Protein AF-A0A6C0ER38-F1 (afdb_monomer)

Solvent-accessible surface area (backbone atoms only — not comparable to full-atom values): 4801 Å² total; per-residue (Å²): 136,94,73,88,70,51,95,85,56,71,91,58,56,67,60,50,53,52,49,53,51,54,34,44,76,69,72,45,84,52,73,50,75,47,70,67,46,70,69,55,55,64,76,46,62,89,45,51,70,47,80,44,86,40,71,45,63,91,83,42,100,50,65,82,44,70,45,58,29,30,42,38,38,58,64,127

pLDDT: mean 82.9, std 17.83, range [38.62, 97.56]

Foldseek 3Di:
DDDPQPPVHDPCPVVVLVVLVVCLVVVHKDKDKAFPDPVVCV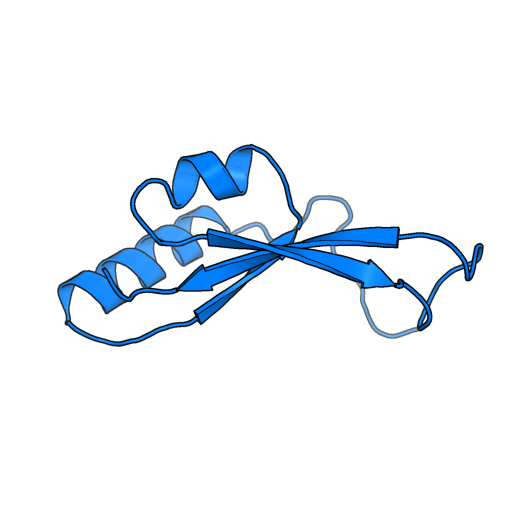SLPPWDKDKDWDQPCPDDPDRRDIGIMIMTISDD

InterPro domains:
  IPR029063 S-adenosyl-L-methionine-dependent methyltransferase superfamily [G3DSA:3.40.50.150] (1-76)
  IPR029063 S-adenosyl-L-methionine-dependent methyltransferase superfamily [SSF53335] (5-67)

Sequence (76 aa):
SFVGYNHGGFPYHAELVALCRTMTERGIEWVMNNSDVPWVHEQYAGYPIEVLVCKRTIHSRNPGAMTNEVVVVSRR

Secondary structure (DSSP, 8-state):
------TT--TTHHHHHHHHHHHHHTT---EEEEE--HHHHHHTTTS-EEEEEEE-TTS-SSTT-EEEEEEEES--

Structure (mmCIF, N/CA/C/O backbone):
data_AF-A0A6C0ER38-F1
#
_entry.id   AF-A0A6C0ER38-F1
#
loop_
_atom_site.group_PDB
_atom_site.id
_atom_site.type_symbol
_atom_site.label_atom_id
_atom_site.label_alt_id
_atom_site.label_comp_id
_atom_site.label_asym_id
_atom_site.label_entity_id
_atom_site.label_seq_id
_atom_site.pdbx_PDB_ins_code
_atom_site.Cartn_x
_atom_site.Cartn_y
_atom_site.Cartn_z
_atom_site.occupancy
_atom_site.B_iso_or_equiv
_atom_site.auth_seq_id
_atom_site.auth_comp_id
_atom_site.auth_asym_id
_atom_site.auth_atom_id
_atom_site.pdbx_PDB_model_num
ATOM 1 N N . SER A 1 1 ? 10.901 19.838 -16.280 1.00 39.31 1 SER A N 1
ATOM 2 C CA . SER A 1 1 ? 10.599 18.459 -15.855 1.00 39.31 1 SER A CA 1
ATOM 3 C C . SER A 1 1 ? 10.449 18.454 -14.346 1.00 39.31 1 SER A C 1
ATOM 5 O O . SER A 1 1 ? 11.437 18.485 -13.627 1.00 39.31 1 SER A O 1
ATOM 7 N N . PHE A 1 2 ? 9.219 18.521 -13.843 1.00 41.25 2 PHE A N 1
ATOM 8 C CA . PHE A 1 2 ? 8.988 18.395 -12.407 1.00 41.25 2 PHE A CA 1
ATOM 9 C C . PHE A 1 2 ? 8.691 16.935 -12.106 1.00 41.25 2 PHE A C 1
ATOM 11 O O . PHE A 1 2 ? 7.602 16.484 -12.428 1.00 41.25 2 PHE A O 1
ATOM 18 N N . VAL A 1 3 ? 9.692 16.221 -11.590 1.00 40.50 3 VAL A N 1
ATOM 19 C CA . VAL A 1 3 ? 9.578 15.262 -10.481 1.00 40.50 3 VAL A CA 1
ATOM 20 C C . VAL A 1 3 ? 10.957 14.653 -10.237 1.00 40.50 3 VAL A C 1
ATOM 22 O O . VAL A 1 3 ? 11.390 13.731 -10.924 1.00 40.50 3 VAL A O 1
ATOM 25 N N . GLY A 1 4 ? 11.656 15.187 -9.238 1.00 38.62 4 GLY A N 1
ATOM 26 C CA . GLY A 1 4 ? 12.753 14.490 -8.579 1.00 38.62 4 GLY A CA 1
ATOM 27 C C . GLY A 1 4 ? 12.187 13.360 -7.724 1.00 38.62 4 GLY A C 1
ATOM 28 O O . GLY A 1 4 ? 12.202 13.450 -6.502 1.00 38.62 4 GLY A O 1
ATOM 29 N N . TYR A 1 5 ? 11.633 12.320 -8.351 1.00 48.59 5 TYR A N 1
ATOM 30 C CA . TYR A 1 5 ? 11.444 11.059 -7.645 1.00 48.59 5 TYR A CA 1
ATOM 31 C C . TYR A 1 5 ? 12.840 10.517 -7.367 1.00 48.59 5 TYR A C 1
ATOM 33 O O . TYR A 1 5 ? 13.612 10.269 -8.295 1.00 48.59 5 TYR A O 1
ATOM 41 N N . ASN A 1 6 ? 13.189 10.421 -6.085 1.00 55.53 6 ASN A N 1
ATOM 42 C CA . ASN A 1 6 ? 14.467 9.871 -5.669 1.00 55.53 6 ASN A CA 1
ATOM 43 C C . ASN A 1 6 ? 14.633 8.502 -6.328 1.00 55.53 6 ASN A C 1
ATOM 45 O O . ASN A 1 6 ? 13.764 7.642 -6.213 1.00 55.53 6 ASN A O 1
ATOM 49 N N . HIS A 1 7 ? 15.765 8.292 -6.995 1.00 55.81 7 HIS A N 1
ATOM 50 C CA . HIS A 1 7 ? 16.105 7.011 -7.616 1.00 55.81 7 HIS A CA 1
ATOM 51 C C . HIS A 1 7 ? 16.111 5.851 -6.590 1.00 55.81 7 HIS A C 1
ATOM 53 O O . HIS A 1 7 ? 16.051 4.688 -6.971 1.00 55.81 7 HIS A O 1
ATOM 59 N N . GLY A 1 8 ? 16.159 6.172 -5.287 1.00 59.91 8 GLY A N 1
ATOM 60 C CA . GLY A 1 8 ? 16.035 5.241 -4.159 1.00 59.91 8 GLY A CA 1
ATOM 61 C C . GLY A 1 8 ? 14.644 5.148 -3.513 1.00 59.91 8 GLY A C 1
ATOM 62 O O . GLY A 1 8 ? 14.524 4.521 -2.468 1.00 59.91 8 GLY A O 1
ATOM 63 N N . GLY A 1 9 ? 13.609 5.764 -4.091 1.00 64.38 9 GLY A N 1
ATOM 64 C CA . GLY A 1 9 ? 12.243 5.725 -3.562 1.00 64.38 9 GLY A CA 1
ATOM 65 C C . GLY A 1 9 ? 11.949 6.755 -2.465 1.00 64.38 9 GLY A C 1
ATOM 66 O O . GLY A 1 9 ? 12.693 7.717 -2.250 1.00 64.38 9 GLY A O 1
ATOM 67 N N . PHE A 1 10 ? 10.803 6.575 -1.809 1.00 73.31 10 PHE A N 1
ATOM 68 C CA . PHE A 1 10 ? 10.331 7.406 -0.704 1.00 73.31 10 PHE A CA 1
ATOM 69 C C . P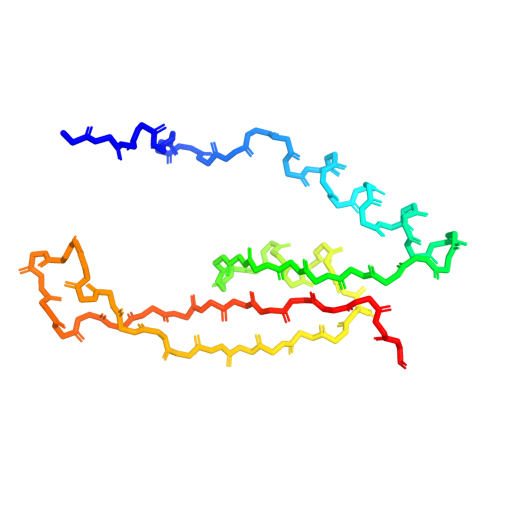HE A 1 10 ? 10.858 6.822 0.617 1.00 73.31 10 PHE A C 1
ATOM 71 O O . PHE A 1 10 ? 10.562 5.676 0.924 1.00 73.31 10 PHE A O 1
ATOM 78 N N . PRO A 1 11 ? 11.637 7.553 1.431 1.00 80.94 11 PRO A N 1
ATOM 79 C CA . PRO A 1 11 ? 12.318 6.937 2.572 1.00 80.94 11 PRO A CA 1
ATOM 80 C C . PRO A 1 11 ? 11.367 6.487 3.691 1.00 80.94 11 PRO A C 1
ATOM 82 O O . PRO A 1 11 ? 11.746 5.633 4.482 1.00 80.94 11 PRO A O 1
ATOM 85 N N . TYR A 1 12 ? 10.135 7.009 3.739 1.00 87.81 12 TYR A N 1
ATOM 86 C CA . TYR A 1 12 ? 9.199 6.781 4.845 1.00 87.81 12 TYR A CA 1
ATOM 87 C C . TYR A 1 12 ? 8.154 5.691 4.558 1.00 87.81 12 TYR A C 1
ATOM 89 O O . TYR A 1 12 ? 6.981 5.792 4.933 1.00 87.81 12 TYR A O 1
ATOM 97 N N . HIS A 1 13 ? 8.544 4.659 3.807 1.00 88.25 13 HIS A N 1
ATOM 98 C CA . HIS A 1 13 ? 7.636 3.575 3.440 1.00 88.25 13 HIS A CA 1
ATOM 99 C C . HIS A 1 13 ? 7.122 2.799 4.669 1.00 88.25 13 HIS A C 1
ATOM 101 O O . HIS A 1 13 ? 5.951 2.424 4.703 1.00 88.25 13 HIS A O 1
ATOM 107 N N . ALA A 1 14 ? 7.958 2.591 5.691 1.00 89.62 14 ALA A N 1
ATOM 108 C CA . ALA A 1 14 ? 7.560 1.892 6.915 1.00 89.62 14 ALA A CA 1
ATOM 109 C C . ALA A 1 14 ? 6.550 2.707 7.741 1.00 89.62 14 ALA A C 1
ATOM 111 O O . ALA A 1 14 ? 5.573 2.163 8.257 1.00 89.62 14 ALA A O 1
ATOM 112 N N . GLU A 1 15 ? 6.741 4.022 7.819 1.00 94.81 15 GLU A N 1
ATOM 113 C CA . GLU A 1 15 ? 5.845 4.952 8.503 1.00 94.81 15 GLU A CA 1
ATOM 114 C C . GLU A 1 15 ? 4.480 5.015 7.815 1.00 94.81 15 GLU A C 1
ATOM 116 O O . GLU A 1 15 ? 3.451 5.045 8.490 1.00 94.81 15 GLU A O 1
ATOM 121 N N . LEU A 1 16 ? 4.451 4.966 6.479 1.00 94.75 16 LEU A N 1
ATOM 122 C CA . LEU A 1 16 ? 3.202 4.877 5.724 1.00 94.75 16 LEU A CA 1
ATOM 123 C C . LEU A 1 16 ? 2.445 3.576 6.032 1.00 94.75 16 LEU A C 1
ATOM 125 O O . LEU A 1 16 ? 1.237 3.612 6.264 1.00 94.75 16 LEU A O 1
ATOM 129 N N . VAL A 1 17 ? 3.144 2.437 6.086 1.00 94.50 17 VAL A N 1
ATOM 130 C CA . VAL A 1 17 ? 2.540 1.144 6.462 1.00 94.50 17 VAL A CA 1
ATOM 131 C C . VAL A 1 17 ? 1.947 1.216 7.870 1.00 94.50 17 VAL A C 1
ATOM 133 O O . VAL A 1 17 ? 0.809 0.789 8.081 1.00 94.50 17 VAL A O 1
ATOM 136 N N . ALA A 1 18 ? 2.683 1.786 8.828 1.00 96.44 18 ALA A N 1
ATOM 137 C CA . ALA A 1 18 ? 2.204 1.963 10.196 1.00 96.44 18 ALA A CA 1
ATOM 138 C C . ALA A 1 18 ? 0.954 2.855 10.252 1.00 96.44 18 ALA A C 1
ATOM 140 O O . ALA A 1 18 ? -0.026 2.496 10.905 1.00 96.44 18 ALA A O 1
ATOM 141 N N . LEU A 1 19 ? 0.946 3.965 9.510 1.00 97.00 19 LEU A N 1
ATOM 142 C CA . LEU A 1 19 ? -0.201 4.865 9.427 1.00 97.00 19 LEU A CA 1
ATOM 143 C C . LEU A 1 19 ? -1.446 4.158 8.875 1.00 97.00 19 LEU A C 1
ATOM 145 O O . LEU A 1 19 ? -2.514 4.257 9.478 1.00 97.00 19 LEU A O 1
ATOM 149 N N . CYS A 1 20 ? -1.310 3.414 7.774 1.00 96.81 20 CYS A N 1
ATOM 150 C CA . CYS A 1 20 ? -2.397 2.617 7.201 1.00 96.81 20 CYS A CA 1
ATOM 151 C C . CYS A 1 20 ? -2.976 1.628 8.226 1.00 96.81 20 CYS A C 1
ATOM 153 O O . CYS A 1 20 ? -4.194 1.550 8.387 1.00 96.81 20 CYS A O 1
ATOM 155 N N . ARG A 1 21 ? -2.118 0.925 8.980 1.00 95.81 21 ARG A N 1
ATOM 156 C CA . ARG A 1 21 ? -2.556 0.005 10.046 1.00 95.81 21 ARG A CA 1
ATOM 157 C C . ARG A 1 21 ? -3.313 0.736 11.152 1.00 95.81 21 ARG A C 1
ATOM 159 O O . ARG A 1 21 ? -4.412 0.317 11.502 1.00 95.81 21 ARG A O 1
ATOM 166 N N . THR A 1 22 ? -2.794 1.865 11.636 1.00 97.56 22 THR A N 1
ATOM 167 C CA . THR A 1 22 ? -3.484 2.690 12.640 1.00 97.56 22 THR A CA 1
ATOM 168 C C . THR A 1 22 ? -4.832 3.208 12.135 1.00 97.56 22 THR A C 1
ATOM 170 O O . THR A 1 22 ? -5.792 3.265 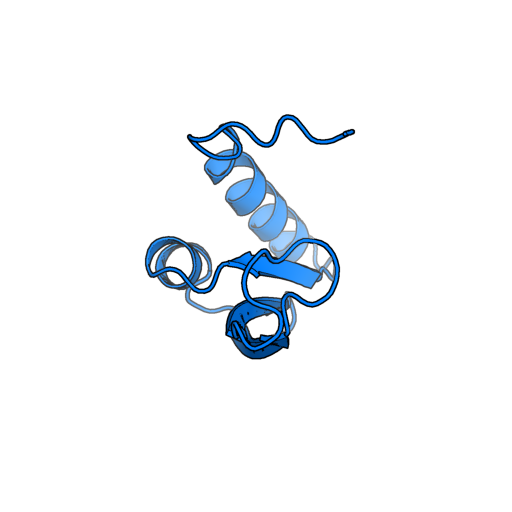12.902 1.00 97.56 22 THR A O 1
ATOM 173 N N . MET A 1 23 ? -4.945 3.582 10.856 1.00 97.06 23 MET A N 1
ATOM 174 C CA . MET A 1 23 ? -6.232 3.972 10.269 1.00 97.06 23 MET A CA 1
ATOM 175 C C . MET A 1 23 ? -7.217 2.799 10.264 1.00 97.06 23 MET A C 1
ATOM 177 O O . MET A 1 23 ? -8.352 2.966 10.708 1.00 97.06 23 MET A O 1
ATOM 181 N N . THR A 1 24 ? -6.770 1.605 9.870 1.00 95.75 24 THR A N 1
ATOM 182 C CA . THR A 1 24 ? -7.589 0.386 9.917 1.00 95.75 24 THR A CA 1
ATOM 183 C C . THR A 1 24 ? -8.042 0.046 11.338 1.00 95.75 24 THR A C 1
ATOM 185 O O . THR A 1 24 ? -9.219 -0.235 11.544 1.00 95.75 24 THR A O 1
ATOM 188 N N . GLU A 1 25 ? -7.154 0.124 12.332 1.00 95.69 25 GLU A N 1
ATOM 189 C CA . GLU A 1 25 ? -7.485 -0.102 13.751 1.00 95.69 25 GLU A CA 1
ATOM 190 C C . GLU A 1 25 ? -8.536 0.887 14.274 1.00 95.69 25 GLU A C 1
ATOM 192 O O . GLU A 1 25 ? -9.354 0.541 15.124 1.00 95.69 25 GLU A O 1
ATOM 197 N N . ARG A 1 26 ? -8.549 2.112 13.737 1.00 96.94 26 ARG A N 1
ATOM 198 C CA . ARG A 1 26 ? -9.547 3.147 14.048 1.00 96.94 26 ARG A CA 1
ATOM 199 C C . ARG A 1 26 ? -10.845 3.009 13.246 1.00 96.94 26 ARG A C 1
ATOM 201 O O . ARG A 1 26 ? -11.724 3.855 13.393 1.00 96.94 26 ARG A O 1
ATOM 208 N N . GLY A 1 27 ? -10.969 1.992 12.393 1.00 96.06 27 GLY A N 1
ATOM 209 C CA . GLY A 1 27 ? -12.124 1.810 11.510 1.00 96.06 27 GLY A CA 1
ATOM 210 C C . GLY A 1 27 ? -12.213 2.845 10.384 1.00 96.06 27 GLY A C 1
ATOM 211 O O . GLY A 1 27 ? -13.294 3.068 9.847 1.00 96.06 27 GLY A O 1
ATOM 212 N N . ILE A 1 28 ? -11.101 3.502 10.042 1.00 97.00 28 ILE A N 1
ATOM 213 C CA . ILE A 1 28 ? -11.033 4.492 8.963 1.00 97.00 28 ILE A CA 1
ATOM 214 C C . ILE A 1 28 ? -10.714 3.775 7.653 1.00 97.00 28 ILE A C 1
ATOM 216 O O . ILE A 1 28 ? -9.728 3.040 7.558 1.00 97.00 28 ILE A O 1
ATOM 220 N N . GLU A 1 29 ? -11.534 4.022 6.631 1.00 96.88 29 GLU A N 1
ATOM 221 C CA . GLU A 1 29 ? -11.307 3.472 5.300 1.00 96.88 29 GLU A CA 1
ATOM 222 C C . GLU A 1 29 ? -10.204 4.223 4.550 1.00 96.88 29 GLU A C 1
ATOM 224 O O . GLU A 1 29 ? -10.161 5.455 4.548 1.00 96.88 29 GLU A O 1
ATOM 229 N N . TRP A 1 30 ? -9.329 3.478 3.877 1.00 96.62 30 TRP A N 1
ATOM 230 C CA . TRP A 1 30 ? -8.274 4.037 3.039 1.00 96.62 30 TRP A CA 1
ATOM 231 C C . TRP A 1 30 ? -8.020 3.175 1.801 1.00 96.62 30 TRP A C 1
ATOM 233 O O . TRP A 1 30 ? -8.323 1.979 1.759 1.00 96.62 30 TRP A O 1
ATOM 243 N N . VAL A 1 31 ? -7.441 3.820 0.791 1.00 96.88 31 VAL A N 1
ATOM 244 C CA . VAL A 1 31 ? -6.936 3.199 -0.433 1.00 96.88 31 VAL A CA 1
ATOM 245 C C . VAL A 1 31 ? -5.543 3.745 -0.720 1.00 96.88 31 VAL A C 1
ATOM 247 O O . VAL A 1 31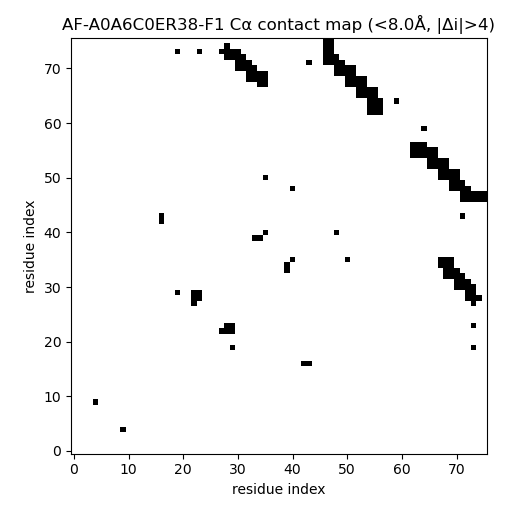 ? -5.278 4.927 -0.492 1.00 96.88 31 VAL A O 1
ATOM 250 N 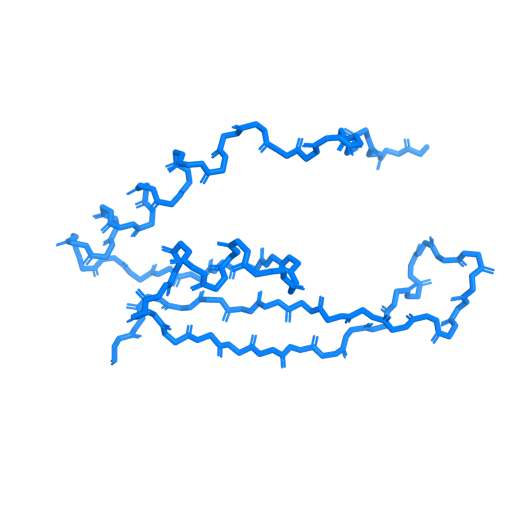N . MET A 1 32 ? -4.641 2.887 -1.183 1.00 94.75 32 MET A N 1
ATOM 251 C CA . MET A 1 32 ? -3.262 3.251 -1.501 1.00 94.75 32 MET A CA 1
ATOM 252 C C . MET A 1 32 ? -2.830 2.548 -2.785 1.00 94.75 32 MET A C 1
ATOM 254 O O . MET A 1 32 ? -3.071 1.354 -2.944 1.00 94.75 32 MET A O 1
ATOM 258 N N . ASN A 1 33 ? -2.191 3.285 -3.694 1.00 93.81 33 ASN A N 1
ATOM 259 C CA . ASN A 1 33 ? -1.616 2.745 -4.921 1.00 93.81 33 ASN A CA 1
ATOM 260 C C . ASN A 1 33 ? -0.080 2.745 -4.871 1.00 93.81 33 ASN A C 1
ATOM 262 O O . ASN A 1 33 ? 0.533 3.707 -4.401 1.00 93.81 33 ASN A O 1
ATOM 266 N N . ASN A 1 34 ? 0.552 1.688 -5.382 1.00 92.00 34 ASN A N 1
ATOM 267 C CA . ASN A 1 34 ? 2.01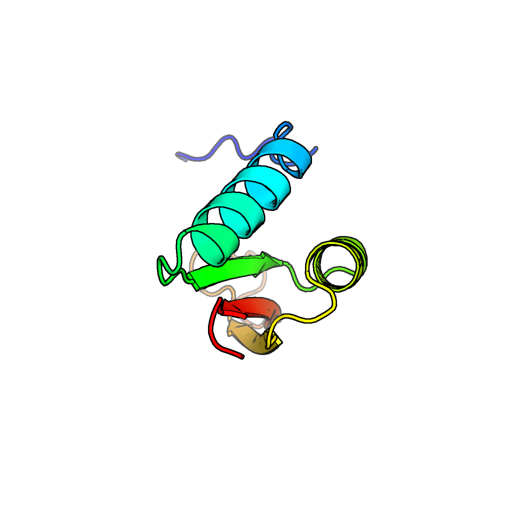2 1.585 -5.442 1.00 92.00 34 ASN A CA 1
ATOM 268 C C . ASN A 1 34 ? 2.487 0.728 -6.626 1.00 92.00 34 ASN A C 1
ATOM 270 O O . ASN A 1 34 ? 1.686 0.161 -7.364 1.00 92.00 34 ASN A O 1
ATOM 274 N N . SER A 1 35 ? 3.804 0.619 -6.800 1.00 90.25 35 SER A N 1
ATOM 275 C CA . SER A 1 35 ? 4.407 -0.323 -7.751 1.00 90.25 35 SER A CA 1
ATOM 276 C C . SER A 1 35 ? 4.161 -1.771 -7.316 1.00 90.25 35 SER A C 1
ATOM 278 O O . SER A 1 35 ? 4.224 -2.075 -6.123 1.00 90.25 35 SER A O 1
ATOM 280 N N . ASP A 1 36 ? 3.942 -2.667 -8.278 1.00 92.75 36 ASP A N 1
ATOM 281 C CA . ASP A 1 36 ? 3.823 -4.109 -8.034 1.00 92.75 36 ASP A CA 1
ATOM 282 C C . ASP A 1 36 ? 5.201 -4.728 -7.745 1.00 92.75 36 ASP A C 1
ATOM 284 O O . ASP A 1 36 ? 5.918 -5.166 -8.645 1.00 92.75 36 ASP A O 1
ATOM 288 N N . VAL A 1 37 ? 5.614 -4.686 -6.476 1.00 90.38 37 VAL A N 1
ATOM 289 C CA . VAL A 1 37 ? 6.894 -5.235 -6.003 1.00 90.38 37 VAL A CA 1
ATOM 290 C C . VAL A 1 37 ? 6.687 -6.120 -4.771 1.00 90.38 37 VAL A C 1
ATOM 292 O O . VAL A 1 37 ? 5.803 -5.821 -3.963 1.00 90.38 37 VAL A O 1
ATOM 295 N N . PRO A 1 38 ? 7.520 -7.162 -4.559 1.00 92.88 38 PRO A N 1
ATOM 296 C CA . PRO A 1 38 ? 7.346 -8.117 -3.458 1.00 92.88 38 PRO A CA 1
ATOM 297 C C . PRO A 1 38 ? 7.199 -7.463 -2.081 1.00 92.88 38 PRO A C 1
ATOM 299 O O . PRO A 1 38 ? 6.325 -7.835 -1.307 1.00 92.88 38 PRO A O 1
ATOM 302 N N . TRP A 1 39 ? 7.982 -6.412 -1.821 1.00 91.88 39 TRP A N 1
ATOM 303 C CA . TRP A 1 39 ? 7.942 -5.684 -0.554 1.00 91.88 39 TRP A CA 1
ATOM 304 C C . TRP A 1 39 ? 6.545 -5.130 -0.227 1.00 91.88 39 TRP A C 1
ATOM 306 O O . TRP A 1 39 ? 6.121 -5.181 0.924 1.00 91.88 39 TRP A O 1
ATOM 316 N N . VAL A 1 40 ? 5.792 -4.638 -1.220 1.00 92.06 40 VAL A N 1
ATOM 317 C CA . VAL A 1 40 ? 4.434 -4.116 -0.987 1.00 92.06 40 VAL A CA 1
ATOM 318 C C . VAL A 1 40 ? 3.483 -5.249 -0.596 1.00 92.06 40 VAL A C 1
ATOM 320 O O . VAL A 1 40 ? 2.744 -5.113 0.377 1.00 92.06 40 VAL A O 1
ATOM 323 N N . HIS A 1 41 ? 3.547 -6.390 -1.282 1.00 94.75 41 HIS A N 1
ATOM 324 C CA . HIS A 1 41 ? 2.734 -7.566 -0.941 1.00 94.75 41 HIS A CA 1
ATOM 325 C C . HIS A 1 41 ? 3.044 -8.098 0.462 1.00 94.75 41 HIS A C 1
ATOM 327 O O . HIS A 1 41 ? 2.129 -8.457 1.199 1.00 94.75 41 HIS A O 1
ATOM 333 N N . GLU A 1 42 ? 4.316 -8.092 0.863 1.00 95.38 42 GLU A N 1
ATOM 334 C CA . GLU A 1 42 ? 4.739 -8.503 2.206 1.00 95.38 42 GLU A CA 1
ATOM 335 C C . GLU A 1 42 ? 4.216 -7.555 3.296 1.00 95.38 42 GLU A C 1
ATOM 337 O O . GLU A 1 42 ? 3.672 -8.005 4.305 1.00 95.38 42 GLU A O 1
ATOM 342 N N . GLN A 1 43 ? 4.345 -6.237 3.110 1.00 95.00 43 GLN A N 1
ATOM 343 C CA . GLN A 1 43 ? 3.946 -5.267 4.139 1.00 95.00 43 GLN A CA 1
ATOM 344 C C . GLN A 1 43 ? 2.432 -5.152 4.330 1.00 95.00 43 GLN A C 1
ATOM 346 O O . GLN A 1 43 ? 1.970 -4.884 5.450 1.00 95.00 43 GLN A O 1
ATOM 351 N N . TYR A 1 44 ? 1.680 -5.348 3.246 1.00 95.00 44 TYR A N 1
ATOM 352 C CA . TYR A 1 44 ? 0.222 -5.263 3.212 1.00 95.00 44 TYR A CA 1
ATOM 353 C C . TYR A 1 44 ? -0.452 -6.643 3.166 1.00 95.00 44 TYR A C 1
ATOM 355 O O . TYR A 1 44 ? -1.629 -6.749 2.820 1.00 95.00 44 TYR A O 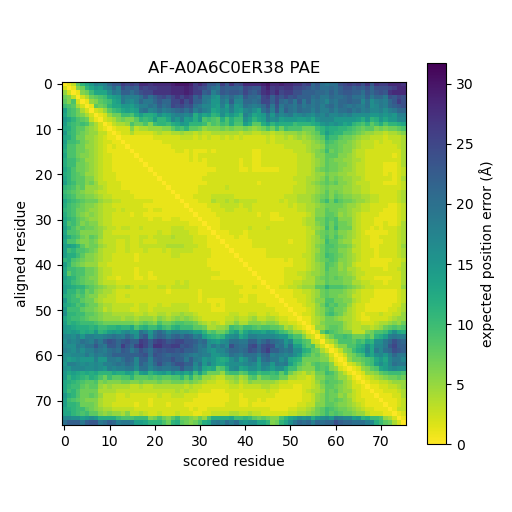1
ATOM 363 N N . ALA A 1 45 ? 0.257 -7.699 3.572 1.00 94.56 45 ALA A N 1
ATOM 364 C CA . ALA A 1 45 ? -0.333 -9.019 3.735 1.00 94.56 45 ALA A CA 1
ATOM 365 C C . ALA A 1 45 ? -1.560 -8.958 4.667 1.00 94.56 45 ALA A C 1
ATOM 367 O O . ALA A 1 45 ? -1.495 -8.434 5.782 1.00 94.56 45 ALA A O 1
ATOM 368 N N . GLY A 1 46 ? -2.689 -9.493 4.198 1.00 93.25 46 GLY A N 1
ATOM 369 C CA . GLY A 1 46 ? -3.966 -9.475 4.920 1.00 93.25 46 GLY A CA 1
ATOM 370 C C . GLY A 1 46 ? -4.905 -8.318 4.561 1.00 93.25 46 GLY A C 1
ATOM 371 O O . GLY A 1 46 ? -6.036 -8.306 5.044 1.00 93.25 46 GLY A O 1
ATOM 372 N N . TYR A 1 47 ? -4.478 -7.387 3.705 1.00 95.19 47 TYR A N 1
ATOM 373 C CA . TYR A 1 47 ? -5.369 -6.460 3.004 1.00 95.19 47 TYR A CA 1
ATOM 374 C C . TYR A 1 47 ? -5.705 -7.009 1.611 1.00 95.19 47 TYR A C 1
ATOM 376 O O . TYR A 1 47 ? -4.867 -7.699 1.022 1.00 95.19 47 TYR A O 1
ATOM 384 N N . PRO A 1 48 ? -6.886 -6.714 1.040 1.00 96.56 48 PRO A N 1
ATOM 385 C CA . PRO A 1 48 ? -7.123 -6.976 -0.370 1.00 96.56 48 PRO A CA 1
ATOM 386 C C . PRO A 1 48 ? -6.203 -6.116 -1.241 1.00 96.56 48 PRO A C 1
ATOM 388 O O . PRO A 1 48 ? -6.064 -4.908 -1.023 1.00 96.56 48 PRO A O 1
ATOM 391 N N . ILE A 1 49 ? -5.588 -6.766 -2.230 1.00 96.38 49 ILE A N 1
ATOM 392 C CA . ILE A 1 49 ? -4.675 -6.157 -3.195 1.00 96.38 49 ILE A CA 1
ATOM 393 C C . ILE A 1 49 ? -5.164 -6.498 -4.602 1.00 96.38 49 ILE A C 1
ATOM 395 O O . ILE A 1 49 ? -5.305 -7.671 -4.947 1.00 96.38 49 ILE A O 1
ATOM 399 N N . GLU A 1 50 ? -5.401 -5.475 -5.416 1.00 96.56 50 GLU A N 1
ATOM 400 C CA . GLU A 1 50 ? -5.701 -5.608 -6.842 1.00 96.56 50 GLU A CA 1
ATOM 401 C C . GLU A 1 50 ? -4.471 -5.217 -7.665 1.00 96.56 50 GLU A C 1
ATOM 403 O O . GLU A 1 50 ? -3.878 -4.166 -7.428 1.00 96.56 50 GLU A O 1
ATOM 408 N N . VAL A 1 51 ? -4.086 -6.053 -8.633 1.00 95.50 51 VAL A N 1
ATOM 409 C CA . VAL A 1 51 ? -2.987 -5.765 -9.566 1.00 95.50 51 VAL A CA 1
ATOM 410 C C . VAL A 1 5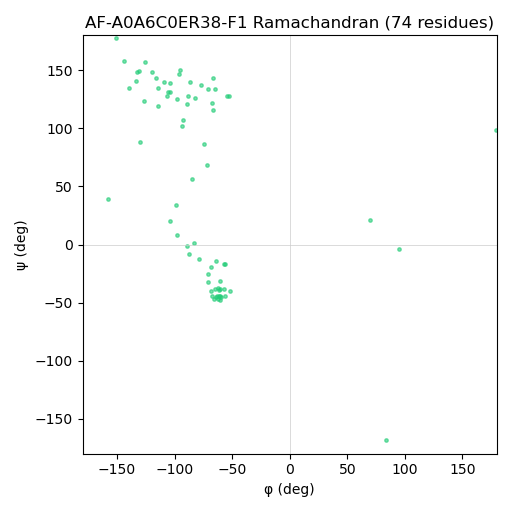1 ? -3.568 -5.228 -10.870 1.00 95.50 51 VAL A C 1
ATOM 412 O O . VAL A 1 51 ? -4.391 -5.883 -11.509 1.00 95.50 51 VAL A O 1
ATOM 415 N N . LEU A 1 52 ? -3.100 -4.057 -11.290 1.00 92.81 52 LEU A N 1
ATOM 416 C CA . LEU A 1 52 ? -3.518 -3.378 -12.510 1.00 92.81 52 LEU A CA 1
ATOM 417 C C . LEU A 1 52 ? -2.354 -3.294 -13.495 1.00 92.81 52 LEU A C 1
ATOM 419 O O . LEU A 1 52 ? -1.244 -2.907 -13.135 1.00 92.81 52 LEU A O 1
ATOM 423 N N . VAL A 1 53 ? -2.617 -3.608 -14.763 1.00 90.44 53 VAL A N 1
ATOM 424 C CA . VAL A 1 53 ? -1.631 -3.447 -15.839 1.00 90.44 53 VAL A CA 1
ATOM 425 C C . VAL A 1 53 ? -1.822 -2.075 -16.489 1.00 90.44 53 VAL A C 1
ATOM 427 O O . VAL A 1 53 ? -2.771 -1.846 -17.242 1.00 90.44 53 VAL A O 1
ATOM 430 N N . CYS A 1 54 ? -0.902 -1.154 -16.219 1.00 84.88 54 CYS A N 1
ATOM 431 C CA . CYS A 1 54 ? -0.976 0.249 -16.614 1.00 84.88 54 CYS A CA 1
ATOM 432 C C . CYS A 1 54 ? -0.055 0.562 -17.807 1.00 84.88 54 CYS A C 1
ATOM 434 O O . CYS A 1 54 ? 1.100 0.136 -17.866 1.00 84.88 54 CYS A O 1
ATOM 436 N N . LYS A 1 55 ? -0.542 1.369 -18.760 1.00 80.94 55 LYS A N 1
ATOM 437 C CA . LYS A 1 55 ? 0.276 1.926 -19.854 1.00 80.94 55 LYS A CA 1
ATOM 438 C C . LYS A 1 55 ? 1.026 3.162 -19.369 1.00 80.94 55 LYS A C 1
ATOM 440 O O . LYS A 1 55 ? 0.401 4.129 -18.937 1.00 80.94 55 LYS A O 1
ATOM 445 N N . ARG A 1 56 ? 2.352 3.207 -19.528 1.00 67.69 56 ARG A N 1
ATOM 446 C CA . ARG A 1 56 ? 3.146 4.410 -19.208 1.00 67.69 56 ARG A CA 1
ATOM 447 C C . ARG A 1 56 ? 3.174 5.399 -20.376 1.00 67.69 56 ARG A C 1
ATOM 449 O O . ARG A 1 56 ? 4.236 5.776 -20.852 1.00 67.69 56 ARG A O 1
ATOM 456 N N . THR A 1 57 ? 2.021 5.850 -20.861 1.00 59.47 57 THR A N 1
ATOM 457 C CA . THR A 1 57 ? 1.969 6.701 -22.068 1.00 59.47 57 THR A CA 1
ATOM 458 C C . THR A 1 57 ? 2.506 8.122 -21.829 1.00 59.47 57 THR A C 1
ATOM 460 O O . THR A 1 57 ? 2.983 8.765 -22.756 1.00 59.47 57 THR A O 1
ATOM 463 N N . ILE A 1 58 ? 2.475 8.622 -20.587 1.00 55.38 58 ILE A N 1
ATOM 464 C CA . ILE A 1 58 ? 2.651 10.061 -20.291 1.00 55.38 58 ILE A CA 1
ATOM 465 C C . ILE A 1 58 ? 4.133 10.477 -20.110 1.00 55.38 58 ILE A C 1
ATOM 467 O O . ILE A 1 58 ? 4.454 11.663 -20.084 1.00 55.38 58 ILE A O 1
ATOM 471 N N . HIS A 1 59 ? 5.086 9.536 -20.059 1.00 50.62 59 HIS A N 1
ATOM 472 C CA . HIS A 1 59 ? 6.520 9.877 -20.001 1.00 50.62 59 HIS A CA 1
ATOM 473 C C . HIS A 1 59 ? 7.441 8.751 -20.489 1.00 50.62 59 HIS A C 1
ATOM 475 O O . HIS A 1 59 ? 8.479 8.483 -19.884 1.00 50.62 59 HIS A O 1
ATOM 481 N N . SER A 1 60 ? 7.055 8.033 -21.546 1.00 45.88 60 SER A N 1
ATOM 482 C CA . SER A 1 60 ? 7.839 6.889 -22.010 1.00 45.88 60 SER A CA 1
ATOM 483 C C . SER A 1 60 ? 8.587 7.175 -23.306 1.00 45.88 60 SER A C 1
ATOM 485 O O . SER A 1 60 ? 7.997 7.549 -24.315 1.00 45.88 60 SER A O 1
ATOM 487 N N . ARG A 1 61 ? 9.900 6.902 -23.296 1.00 59.53 61 ARG A N 1
ATOM 488 C CA . ARG A 1 61 ? 10.706 6.734 -24.520 1.00 59.53 61 ARG A CA 1
ATOM 489 C C . ARG A 1 61 ? 10.250 5.515 -25.343 1.00 59.53 61 ARG A C 1
ATOM 491 O O . ARG A 1 61 ? 10.628 5.394 -26.500 1.00 59.53 61 ARG A O 1
ATOM 498 N N . ASN A 1 62 ? 9.437 4.636 -24.750 1.00 63.66 62 ASN A N 1
ATOM 499 C CA . ASN A 1 62 ? 8.809 3.472 -25.369 1.00 63.66 62 ASN A CA 1
ATOM 500 C C . ASN A 1 62 ? 7.287 3.454 -25.072 1.00 63.66 62 ASN A C 1
ATOM 502 O O . ASN A 1 62 ? 6.861 2.880 -24.063 1.00 63.66 62 ASN A O 1
ATOM 506 N N . PRO A 1 63 ? 6.452 4.094 -25.906 1.00 60.66 63 PRO A N 1
ATOM 507 C CA . PRO A 1 63 ? 5.011 4.268 -25.674 1.00 60.66 63 PRO A CA 1
ATOM 508 C C . PRO A 1 63 ? 4.207 2.974 -25.452 1.00 60.66 63 PRO A C 1
ATOM 510 O O . PRO A 1 63 ? 3.087 3.039 -24.952 1.00 60.66 63 PRO A O 1
ATOM 513 N N . GLY A 1 64 ? 4.762 1.808 -25.808 1.00 64.12 64 GLY A N 1
ATOM 514 C CA . GLY A 1 64 ? 4.151 0.494 -25.580 1.00 64.12 64 GLY A CA 1
ATOM 515 C C . GLY A 1 64 ? 4.495 -0.161 -24.238 1.00 64.12 64 GLY A C 1
ATOM 516 O O . GLY A 1 64 ? 4.023 -1.262 -23.971 1.00 64.12 64 GLY A O 1
ATOM 517 N N . ALA A 1 65 ? 5.325 0.470 -23.401 1.00 73.31 65 ALA A N 1
ATOM 518 C CA . ALA A 1 65 ? 5.730 -0.101 -22.122 1.00 73.31 65 ALA A CA 1
ATOM 519 C C . ALA A 1 65 ? 4.546 -0.182 -21.141 1.00 73.31 65 ALA A C 1
ATOM 521 O O . ALA A 1 65 ? 3.925 0.830 -20.791 1.00 73.31 65 ALA A O 1
ATOM 522 N N . MET A 1 66 ? 4.276 -1.403 -20.684 1.00 80.88 66 MET A N 1
ATOM 523 C CA . MET A 1 66 ? 3.318 -1.710 -19.626 1.00 80.88 66 MET A CA 1
ATOM 524 C C . MET A 1 66 ? 4.064 -1.826 -18.293 1.00 80.88 66 MET A C 1
ATOM 526 O O . MET A 1 66 ? 5.209 -2.277 -18.258 1.00 80.88 66 MET A O 1
ATOM 530 N N . THR A 1 67 ? 3.421 -1.434 -17.202 1.00 87.06 67 THR A N 1
ATOM 531 C CA . THR A 1 67 ? 3.895 -1.681 -15.836 1.00 87.06 67 THR A CA 1
ATOM 532 C C . THR A 1 67 ? 2.742 -2.211 -15.010 1.00 87.06 67 THR A C 1
ATOM 534 O O . THR A 1 67 ? 1.599 -1.821 -15.238 1.00 87.06 67 THR A O 1
ATOM 537 N N . ASN A 1 68 ? 3.043 -3.062 -14.041 1.00 90.69 68 ASN A N 1
ATOM 538 C CA . ASN A 1 68 ? 2.058 -3.432 -13.044 1.00 90.69 68 ASN A CA 1
ATOM 539 C C . ASN A 1 68 ? 2.079 -2.413 -11.901 1.00 90.69 68 ASN A C 1
ATOM 541 O O . ASN A 1 68 ? 3.146 -1.957 -11.472 1.00 90.69 68 ASN A O 1
ATOM 545 N N . GLU A 1 69 ? 0.896 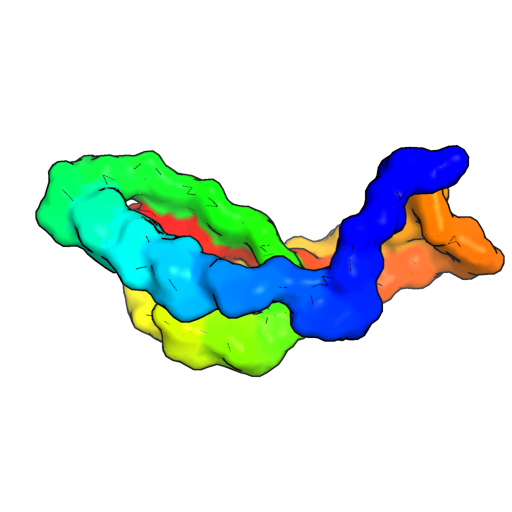-2.073 -11.419 1.00 92.12 69 GLU A N 1
ATOM 546 C CA . GLU A 1 69 ? 0.665 -1.310 -10.197 1.00 92.12 69 GLU A CA 1
ATOM 547 C C . GLU A 1 69 ? -0.276 -2.103 -9.294 1.00 92.12 69 GLU A C 1
ATOM 549 O O . GLU A 1 69 ? -1.022 -2.963 -9.761 1.00 92.12 69 GLU A O 1
ATOM 554 N N . VAL A 1 70 ? -0.239 -1.816 -7.999 1.00 94.62 70 VAL A N 1
ATOM 555 C CA . VAL A 1 70 ? -1.132 -2.420 -7.012 1.00 94.62 70 VAL A CA 1
ATOM 556 C C . VAL A 1 70 ? -2.019 -1.369 -6.379 1.00 94.62 70 VAL A C 1
ATOM 558 O O . VAL A 1 70 ? -1.565 -0.259 -6.096 1.00 94.62 70 VAL A O 1
ATOM 561 N N . VAL A 1 71 ? -3.264 -1.743 -6.112 1.00 96.69 71 VAL A N 1
ATOM 562 C CA . VAL A 1 71 ? -4.212 -0.989 -5.295 1.00 96.69 71 VAL A CA 1
ATOM 563 C C . VAL A 1 71 ? -4.504 -1.805 -4.046 1.00 96.69 71 VAL A C 1
ATOM 565 O O . VAL A 1 71 ? -5.007 -2.922 -4.127 1.00 96.69 71 VAL A O 1
ATOM 568 N N . VAL A 1 72 ? -4.181 -1.240 -2.887 1.00 97.06 72 VAL A N 1
ATOM 569 C CA . VAL A 1 72 ? -4.431 -1.835 -1.574 1.00 97.06 72 VAL A CA 1
ATOM 570 C C . VAL A 1 72 ? -5.599 -1.108 -0.922 1.00 97.06 72 VAL A C 1
ATOM 572 O O . VAL A 1 72 ? -5.608 0.126 -0.872 1.00 97.06 72 VAL A O 1
ATOM 575 N N . VAL A 1 73 ? -6.568 -1.860 -0.405 1.00 96.69 73 VAL A N 1
ATOM 576 C CA . VAL A 1 73 ? -7.750 -1.310 0.277 1.00 96.69 73 VAL A CA 1
ATOM 577 C C . VAL A 1 73 ? -7.833 -1.784 1.723 1.00 96.69 73 VAL A C 1
ATOM 579 O O . VAL A 1 73 ? -7.437 -2.894 2.058 1.00 96.69 73 VAL A O 1
ATOM 582 N N . SER A 1 74 ? -8.384 -0.946 2.598 1.00 93.88 74 SER A N 1
ATOM 583 C CA . SER A 1 74 ? -8.511 -1.250 4.029 1.00 93.88 74 SER A CA 1
ATOM 584 C C . SER A 1 74 ? -9.665 -2.195 4.386 1.00 93.88 74 SER A C 1
ATOM 586 O O . SER A 1 74 ? -9.760 -2.628 5.535 1.00 93.88 74 SER A O 1
ATOM 588 N N . ARG A 1 75 ? -10.589 -2.445 3.450 1.00 81.69 75 ARG A N 1
ATOM 589 C CA . ARG A 1 75 ? -11.783 -3.274 3.674 1.00 81.69 75 ARG A CA 1
ATOM 590 C C . ARG A 1 75 ? -11.366 -4.738 3.802 1.00 81.69 75 ARG A C 1
ATOM 592 O O . ARG A 1 75 ? -10.553 -5.193 3.011 1.00 81.69 75 ARG A O 1
ATOM 599 N N . ARG A 1 76 ? -11.893 -5.447 4.798 1.00 60.19 76 ARG A N 1
ATOM 600 C CA . ARG A 1 76 ? -11.752 -6.905 4.921 1.00 60.19 76 ARG A CA 1
ATOM 601 C C . ARG A 1 76 ? -12.921 -7.607 4.256 1.00 60.19 76 ARG A C 1
ATOM 603 O O . ARG A 1 76 ? -14.034 -7.040 4.325 1.00 60.19 76 ARG A O 1
#

Radius of gyration: 14.39 Å; Cα contacts (8 Å, |Δi|>4): 90; chains: 1; bounding box: 28×28×40 Å

Organism: NCBI:txid1070528

Mean predicted aligned error: 7.18 Å

Nearest PDB structures (foldseek):
  4rtl-assembly1_A  TM=7.050E-01  e=6.051E-03  Escherichia coli str. K-12 substr. MDS42
  4gbe-assembly1_D  TM=7.137E-01  e=2.248E-02  Escherichia coli K-12
  4gbe-assembly1_F  TM=6.923E-01  e=1.971E-02  Escherichia coli K-12
  4rtm-assembly1_A  TM=7.045E-01  e=1.238E-01  Escherichia coli str. K-12 substr. MDS42
  5un1-assembly1_F  TM=4.074E-01  e=1.599E+00  Xenopus laevis